Protein AF-A0A0S8IWR6-F1 (afdb_monomer_lite)

Foldseek 3Di:
DDALDDDPQDWADKDWDQQPLQQKIKIKTAGHHDPPQPFWPFIWIWIANDPSHPIDTQDGDGRDAAPVRHTFGPWRDKDWDNVAADNNRFKTKIWIDGPNDIGIDIDGGDDPPDDD

Structure (mmCIF, N/CA/C/O backbone):
data_AF-A0A0S8IWR6-F1
#
_entry.id   AF-A0A0S8IWR6-F1
#
loop_
_atom_site.group_PDB
_atom_site.id
_atom_site.type_symbol
_atom_site.label_atom_id
_atom_site.label_alt_id
_atom_site.label_comp_id
_atom_site.label_asym_id
_atom_site.label_entity_id
_atom_site.label_seq_id
_atom_site.pdbx_PDB_ins_code
_atom_site.Cartn_x
_atom_site.Cartn_y
_atom_site.Cartn_z
_atom_site.occupancy
_atom_site.B_iso_or_equiv
_atom_site.auth_seq_id
_atom_site.auth_comp_id
_atom_site.auth_asym_id
_atom_site.auth_atom_id
_atom_site.pdbx_PDB_model_num
ATOM 1 N N . ARG A 1 1 ? -10.571 23.774 -2.239 1.00 80.38 1 ARG A N 1
ATOM 2 C CA . ARG A 1 1 ? -10.622 22.401 -1.669 1.00 80.38 1 ARG A CA 1
ATOM 3 C C . ARG A 1 1 ? -9.189 21.996 -1.336 1.00 80.38 1 ARG A C 1
ATOM 5 O O . ARG A 1 1 ? -8.329 22.316 -2.144 1.00 80.38 1 ARG A O 1
ATOM 12 N N . LYS A 1 2 ? -8.924 21.394 -0.169 1.00 90.00 2 LYS A N 1
ATOM 13 C CA . LYS A 1 2 ? -7.588 20.885 0.199 1.00 90.00 2 LYS A CA 1
ATOM 14 C C . LYS A 1 2 ? -7.502 19.386 -0.125 1.00 90.00 2 LYS A C 1
ATOM 16 O O . LYS A 1 2 ? -8.539 18.724 -0.022 1.00 90.00 2 LYS A O 1
ATOM 21 N N . PRO A 1 3 ? -6.339 18.864 -0.542 1.00 92.12 3 PRO A N 1
ATOM 22 C CA . PRO A 1 3 ? -6.157 17.425 -0.694 1.00 92.12 3 PRO A CA 1
ATOM 23 C C . PRO A 1 3 ? -6.271 16.730 0.671 1.00 92.12 3 PRO A C 1
ATOM 25 O O . PRO A 1 3 ? -5.956 17.312 1.706 1.00 92.12 3 PRO A O 1
ATOM 28 N N . VAL A 1 4 ? -6.747 15.485 0.667 1.00 95.19 4 VAL A N 1
ATOM 29 C CA . VAL A 1 4 ? -6.838 14.633 1.871 1.00 95.19 4 VAL A CA 1
ATOM 30 C C . VAL A 1 4 ? -5.640 13.690 2.011 1.00 95.19 4 VAL A C 1
ATOM 32 O O . VAL A 1 4 ? -5.530 12.969 2.995 1.00 95.19 4 VAL A O 1
ATOM 35 N N . PHE A 1 5 ? -4.761 13.666 1.010 1.00 95.38 5 PHE A N 1
ATOM 36 C CA . PHE A 1 5 ? -3.556 12.851 0.956 1.00 95.38 5 PHE A CA 1
ATOM 37 C C . PHE A 1 5 ? -2.486 13.598 0.159 1.00 95.38 5 PHE A C 1
ATOM 39 O O . PHE A 1 5 ? -2.776 14.137 -0.912 1.00 95.38 5 PHE A O 1
ATOM 46 N N . GLU A 1 6 ? -1.263 13.608 0.676 1.00 93.50 6 GLU A N 1
ATOM 47 C CA . GLU A 1 6 ? -0.088 14.201 0.044 1.00 93.50 6 GLU A CA 1
ATOM 48 C C . GLU A 1 6 ? 1.105 13.251 0.236 1.00 93.50 6 GLU A C 1
ATOM 50 O O . GLU A 1 6 ? 1.299 12.712 1.324 1.00 93.50 6 GLU A O 1
ATOM 55 N N . ASP A 1 7 ? 1.907 13.054 -0.813 1.00 91.88 7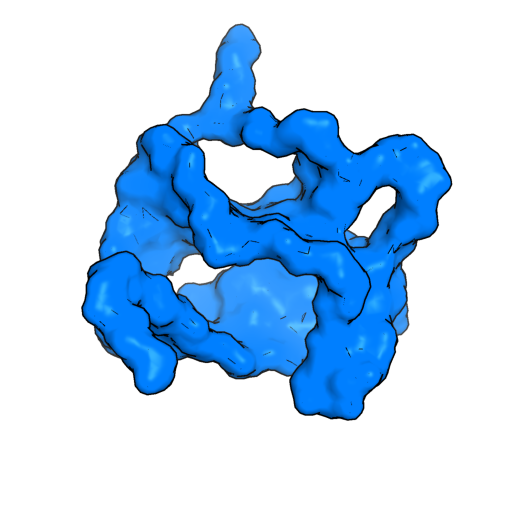 ASP A N 1
ATOM 56 C CA . ASP A 1 7 ? 3.206 12.370 -0.747 1.00 91.88 7 ASP A CA 1
ATOM 57 C C . ASP A 1 7 ? 4.270 13.298 -1.365 1.00 91.88 7 ASP A C 1
ATOM 59 O O . ASP A 1 7 ? 4.137 13.656 -2.542 1.00 91.88 7 ASP A O 1
ATOM 63 N N . PRO A 1 8 ? 5.329 13.683 -0.623 1.00 89.00 8 PRO A N 1
ATOM 64 C CA . PRO A 1 8 ? 6.412 14.523 -1.135 1.00 89.00 8 PRO A CA 1
ATOM 65 C C . PRO A 1 8 ? 7.124 13.979 -2.381 1.00 89.00 8 PRO A C 1
ATOM 67 O O . PRO A 1 8 ? 7.680 14.759 -3.153 1.00 89.00 8 PRO A O 1
ATOM 70 N N . ASN A 1 9 ? 7.120 12.660 -2.606 1.00 87.62 9 ASN A N 1
ATOM 71 C CA . ASN A 1 9 ? 7.724 12.060 -3.802 1.00 87.62 9 ASN A CA 1
ATOM 72 C C . ASN A 1 9 ? 6.762 11.979 -4.995 1.00 87.62 9 ASN A C 1
ATOM 74 O O . ASN A 1 9 ? 7.137 11.431 -6.035 1.00 87.62 9 ASN A O 1
ATOM 78 N N . GLY A 1 10 ? 5.562 12.549 -4.855 1.00 84.94 10 GLY A N 1
ATOM 79 C CA . GLY A 1 10 ? 4.546 12.643 -5.892 1.00 84.94 10 GLY A CA 1
ATOM 80 C C . GLY A 1 10 ? 3.772 11.335 -6.061 1.00 84.94 10 GLY A C 1
ATOM 81 O O . GLY A 1 10 ? 4.315 10.387 -6.638 1.00 84.94 10 GLY A O 1
ATOM 82 N N . PRO A 1 11 ? 2.498 11.267 -5.628 1.00 88.94 11 PRO A N 1
ATOM 83 C CA . PRO A 1 11 ? 1.684 10.098 -5.908 1.00 88.94 11 PRO A CA 1
ATOM 84 C C . PRO A 1 11 ? 1.353 10.023 -7.398 1.00 88.94 11 PRO A C 1
ATOM 86 O O . PRO A 1 11 ? 1.202 11.041 -8.078 1.00 88.94 11 PRO A O 1
ATOM 89 N N . ARG A 1 12 ? 1.214 8.799 -7.906 1.00 88.50 12 ARG A N 1
ATOM 90 C CA . ARG A 1 12 ? 0.712 8.536 -9.264 1.00 88.50 12 ARG A CA 1
ATOM 91 C C . ARG A 1 12 ? -0.693 7.954 -9.176 1.00 88.50 12 ARG A C 1
ATOM 93 O O . ARG A 1 12 ? -1.516 8.455 -8.417 1.00 88.50 12 ARG A O 1
ATOM 100 N N . THR A 1 13 ? -0.980 6.899 -9.931 1.00 90.94 13 THR A N 1
ATOM 101 C CA . THR A 1 13 ? -2.244 6.172 -9.831 1.00 90.94 13 THR A CA 1
ATOM 102 C C . THR A 1 13 ? -2.461 5.735 -8.388 1.00 90.94 13 THR A C 1
ATOM 104 O O . THR A 1 13 ? -1.658 4.985 -7.831 1.00 90.94 13 THR A O 1
ATOM 107 N N . VAL A 1 14 ? -3.532 6.235 -7.780 1.00 93.56 14 VAL A N 1
ATOM 108 C CA . VAL A 1 14 ? -3.939 5.884 -6.421 1.00 93.56 14 VAL A CA 1
ATOM 109 C C . VAL A 1 14 ? -5.063 4.858 -6.463 1.00 93.56 14 VAL A C 1
ATOM 111 O O . VAL A 1 14 ? -5.956 4.934 -7.304 1.00 93.56 14 VAL A O 1
ATOM 114 N N . SER A 1 15 ? -5.046 3.924 -5.523 1.00 96.44 15 SER A N 1
ATOM 115 C CA . SER A 1 15 ? -6.186 3.065 -5.214 1.00 96.44 15 SER A CA 1
ATOM 116 C C . SER A 1 15 ? -6.425 3.091 -3.713 1.00 96.44 15 SER A C 1
ATOM 118 O O . SER A 1 15 ? -5.471 3.086 -2.942 1.00 96.44 15 SER A O 1
ATOM 120 N N . CYS A 1 16 ? -7.689 3.110 -3.294 1.00 97.19 16 CYS A N 1
ATOM 121 C CA . CYS A 1 16 ? -8.076 3.051 -1.889 1.00 97.19 16 CYS A CA 1
ATOM 122 C C . CYS A 1 16 ? -9.055 1.894 -1.677 1.00 97.19 16 CYS A C 1
ATOM 124 O O . CYS A 1 16 ? -10.015 1.730 -2.429 1.00 97.19 16 CYS A O 1
ATOM 126 N N . T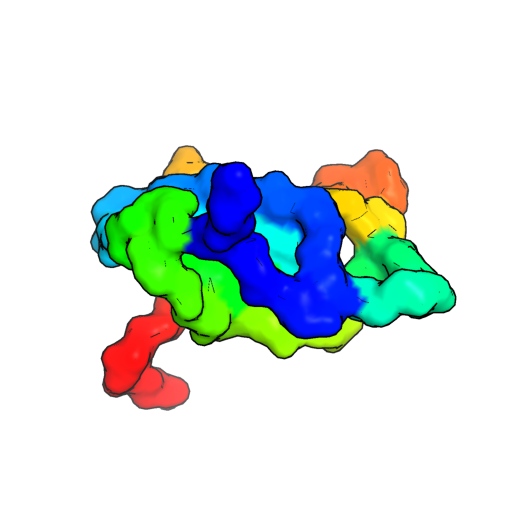HR A 1 17 ? -8.804 1.062 -0.672 1.00 98.06 17 THR A N 1
ATOM 127 C CA . THR A 1 17 ? -9.593 -0.138 -0.383 1.00 98.06 17 THR A CA 1
ATOM 128 C C . THR A 1 17 ? -9.818 -0.254 1.116 1.00 98.06 17 THR A C 1
ATOM 130 O O . THR A 1 17 ? -8.871 -0.158 1.891 1.00 98.06 17 THR A O 1
ATOM 133 N N . TYR A 1 18 ? -11.055 -0.500 1.543 1.00 98.38 18 TYR A N 1
ATOM 134 C CA . TYR A 1 18 ? -11.345 -0.763 2.951 1.00 98.38 18 TYR A CA 1
ATOM 135 C C . TYR A 1 18 ? -11.035 -2.219 3.319 1.00 98.38 18 TYR A C 1
ATOM 137 O O . TYR A 1 18 ? -11.504 -3.152 2.665 1.00 98.38 18 TYR A O 1
ATOM 145 N N . ASN A 1 19 ? -10.264 -2.414 4.385 1.00 98.38 19 ASN A N 1
ATOM 146 C CA . ASN A 1 19 ? -10.002 -3.709 4.997 1.00 98.38 19 ASN A CA 1
ATOM 147 C C . ASN A 1 19 ? -10.870 -3.858 6.253 1.00 98.38 19 ASN A C 1
ATOM 149 O O . ASN A 1 19 ? -10.571 -3.271 7.292 1.00 98.38 19 ASN A O 1
ATOM 153 N N . GLY A 1 20 ? -11.936 -4.658 6.158 1.00 97.75 20 GLY A N 1
ATOM 154 C CA . GLY A 1 20 ? -12.898 -4.842 7.250 1.00 97.75 20 GLY A CA 1
ATOM 155 C C . GLY A 1 20 ? -12.351 -5.588 8.469 1.00 97.75 20 GLY A C 1
ATOM 156 O O . GLY A 1 20 ? -12.794 -5.319 9.583 1.00 97.75 20 GLY A O 1
ATOM 157 N N . GLY A 1 21 ? -11.362 -6.470 8.287 1.00 97.38 21 GLY A N 1
ATOM 158 C CA . GLY A 1 21 ? -10.752 -7.208 9.397 1.00 97.38 21 GLY A CA 1
ATOM 159 C C . GLY A 1 21 ? -9.866 -6.322 10.275 1.00 97.38 21 GLY A C 1
ATOM 160 O O . GLY A 1 21 ? -9.910 -6.416 11.499 1.00 97.38 21 GLY A O 1
ATOM 161 N N . LEU A 1 22 ? -9.128 -5.393 9.657 1.00 97.62 22 LEU A N 1
ATOM 162 C CA . LEU A 1 22 ? -8.311 -4.405 10.374 1.00 97.62 22 LEU A CA 1
ATOM 163 C C . LEU A 1 22 ? -9.063 -3.110 10.700 1.00 97.62 22 LEU A C 1
ATOM 165 O O . LEU A 1 22 ? -8.594 -2.328 11.522 1.00 97.62 22 LEU A O 1
ATOM 169 N N . LYS A 1 23 ? -10.214 -2.878 10.060 1.00 97.81 23 LYS A N 1
ATOM 170 C CA . LYS A 1 23 ? -10.976 -1.621 10.098 1.00 97.81 23 LYS A CA 1
ATOM 171 C C . LYS A 1 23 ? -10.131 -0.417 9.676 1.00 97.81 23 LYS A C 1
ATOM 173 O O . LYS A 1 23 ? -10.121 0.617 10.340 1.00 97.81 23 LYS A O 1
ATOM 178 N N . ARG A 1 24 ? -9.396 -0.567 8.573 1.00 98.25 24 ARG A N 1
ATOM 179 C CA . ARG A 1 24 ? -8.524 0.478 8.017 1.00 98.25 24 ARG A CA 1
ATOM 180 C C . ARG A 1 24 ? -8.791 0.665 6.533 1.00 98.25 24 ARG A C 1
ATOM 182 O O . ARG A 1 24 ? -9.028 -0.305 5.814 1.00 98.25 24 ARG A O 1
ATOM 189 N N . TYR A 1 25 ? -8.703 1.903 6.072 1.00 98.44 25 TYR A N 1
ATOM 190 C CA . TYR A 1 25 ? -8.570 2.223 4.656 1.00 98.44 25 TYR A CA 1
ATOM 191 C C . TYR A 1 25 ? -7.117 2.040 4.259 1.00 98.44 25 TYR A C 1
ATOM 193 O O . TYR A 1 25 ? -6.237 2.527 4.956 1.00 98.44 25 TYR A O 1
ATOM 201 N N . LEU A 1 26 ? -6.873 1.333 3.164 1.00 98.44 26 LEU A N 1
ATOM 202 C CA . LEU A 1 26 ? -5.551 1.074 2.616 1.00 98.44 26 LEU A CA 1
ATOM 203 C C . LEU A 1 26 ? -5.417 1.832 1.302 1.00 98.44 26 LEU A C 1
ATOM 205 O O . LEU A 1 26 ? -6.169 1.558 0.366 1.00 98.44 26 LEU A O 1
ATOM 209 N N . LEU A 1 27 ? -4.465 2.758 1.232 1.00 98.00 27 LEU A N 1
ATOM 210 C CA . LEU A 1 27 ? -4.145 3.508 0.025 1.00 98.00 27 LEU A CA 1
ATOM 211 C C . LEU A 1 27 ? -2.847 2.980 -0.573 1.00 98.00 27 LEU A C 1
ATOM 213 O O . LEU A 1 27 ? -1.832 2.873 0.110 1.00 98.00 27 LEU A O 1
ATOM 217 N N . THR A 1 28 ? -2.874 2.665 -1.859 1.00 97.06 28 THR A N 1
ATOM 218 C CA . THR A 1 28 ? -1.705 2.253 -2.631 1.00 97.06 28 THR A CA 1
ATOM 219 C C . THR A 1 28 ? -1.431 3.267 -3.722 1.00 97.06 28 THR A C 1
ATOM 221 O O . THR A 1 28 ? -2.347 3.761 -4.380 1.00 97.06 28 THR A O 1
ATOM 224 N N . THR A 1 29 ? -0.160 3.581 -3.931 1.00 94.50 29 THR A N 1
ATOM 225 C CA . THR A 1 29 ? 0.273 4.431 -5.036 1.00 94.50 29 THR A CA 1
ATOM 226 C C . THR A 1 29 ? 1.673 4.047 -5.477 1.00 94.50 29 THR A C 1
ATOM 228 O O . THR A 1 29 ? 2.413 3.379 -4.749 1.00 94.50 29 THR A O 1
ATOM 231 N N . GLN A 1 30 ? 2.035 4.464 -6.683 1.00 91.75 30 GLN A N 1
ATOM 232 C CA . GLN A 1 30 ? 3.439 4.490 -7.052 1.00 91.75 30 GLN A CA 1
ATOM 233 C C . GLN A 1 30 ? 4.079 5.775 -6.550 1.00 91.75 30 GLN A C 1
ATOM 235 O O . GLN A 1 30 ? 3.439 6.826 -6.538 1.00 91.75 30 GLN A O 1
ATOM 240 N N . HIS A 1 31 ? 5.365 5.693 -6.238 1.00 89.19 31 HIS A N 1
ATOM 241 C CA . HIS A 1 31 ? 6.177 6.852 -5.890 1.00 89.19 31 HIS A CA 1
ATOM 242 C C . HIS A 1 31 ? 7.415 6.952 -6.776 1.00 89.19 31 HIS A C 1
ATOM 244 O O . HIS A 1 31 ? 7.828 5.998 -7.445 1.00 89.19 31 HIS A O 1
ATOM 250 N N . GLY A 1 32 ? 8.008 8.138 -6.797 1.00 79.25 32 GLY A N 1
ATOM 251 C CA . GLY A 1 32 ? 9.242 8.406 -7.517 1.00 79.25 32 GLY A CA 1
ATOM 252 C C . GLY A 1 32 ? 9.168 9.730 -8.253 1.00 79.25 32 GLY A C 1
ATOM 253 O O . GLY A 1 32 ? 8.173 10.037 -8.916 1.00 79.25 32 GLY A O 1
ATOM 254 N N . LYS A 1 33 ? 10.267 10.486 -8.159 1.00 67.06 33 LYS A N 1
ATOM 255 C CA . LYS A 1 33 ? 10.383 11.828 -8.727 1.00 67.06 33 LYS A CA 1
ATOM 256 C C . LYS A 1 33 ? 9.956 11.857 -10.194 1.00 67.06 33 LYS A C 1
ATOM 258 O O . LYS A 1 33 ? 10.229 10.938 -10.972 1.00 67.06 33 LYS A O 1
ATOM 263 N N . VAL A 1 34 ? 9.331 12.964 -10.581 1.00 58.09 34 VAL A N 1
ATOM 264 C CA . VAL A 1 34 ? 9.089 13.303 -11.986 1.00 58.09 34 VAL A CA 1
ATOM 265 C C . VAL A 1 34 ? 10.416 13.194 -12.754 1.00 58.09 34 VAL A C 1
ATOM 267 O O . VAL A 1 34 ? 11.429 13.728 -12.311 1.00 58.09 34 VAL A O 1
ATOM 270 N N . GLY A 1 35 ? 10.430 12.450 -13.863 1.00 53.75 35 GLY A N 1
ATOM 271 C CA . GLY A 1 35 ? 11.632 12.205 -14.675 1.00 53.75 35 GLY A CA 1
ATOM 272 C C . GLY A 1 35 ? 12.406 10.916 -14.358 1.00 53.75 35 GLY A C 1
ATOM 273 O O . GLY A 1 35 ? 13.231 10.500 -15.167 1.00 53.75 35 GLY A O 1
ATOM 274 N N . VAL A 1 36 ? 12.124 10.229 -13.245 1.00 63.12 36 VAL A N 1
ATOM 275 C CA . VAL A 1 36 ? 12.596 8.847 -13.026 1.00 63.12 36 VAL A CA 1
ATOM 276 C C . VAL A 1 36 ? 11.723 7.902 -13.849 1.00 63.12 36 VAL A C 1
ATOM 278 O O . VAL A 1 36 ? 10.510 8.113 -13.906 1.00 63.12 36 VAL A O 1
ATOM 281 N N . ARG A 1 37 ? 12.326 6.878 -14.481 1.00 62.41 37 ARG A N 1
ATOM 282 C CA . ARG A 1 37 ? 11.608 5.886 -15.303 1.00 62.41 37 ARG A CA 1
ATOM 283 C C . ARG A 1 37 ? 10.371 5.374 -14.544 1.00 62.41 37 ARG A C 1
ATOM 285 O O . ARG A 1 37 ? 10.540 4.671 -13.546 1.00 62.41 37 ARG A O 1
ATOM 292 N N . PRO A 1 38 ? 9.152 5.743 -14.975 1.00 61.59 38 PRO A N 1
ATOM 293 C CA . PRO A 1 38 ? 7.936 5.255 -14.350 1.00 61.59 38 PRO A CA 1
ATOM 294 C C . PRO A 1 38 ? 7.781 3.758 -14.622 1.00 61.59 38 PRO A C 1
ATOM 296 O O . PRO A 1 38 ? 8.375 3.207 -15.549 1.00 61.59 38 PRO A O 1
ATOM 299 N N . GLY A 1 39 ? 6.979 3.097 -13.794 1.00 64.81 39 GLY A N 1
ATOM 300 C CA . GLY A 1 39 ? 6.685 1.680 -13.960 1.00 64.81 3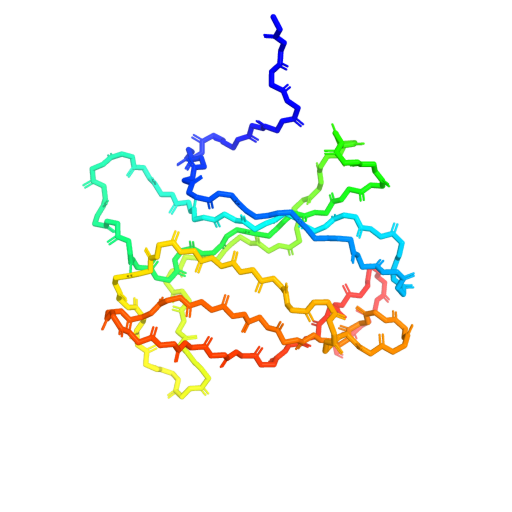9 GLY A CA 1
ATOM 301 C C . GLY A 1 39 ? 7.750 0.723 -13.451 1.00 64.81 39 GLY A C 1
ATOM 302 O O . GLY A 1 39 ? 7.654 -0.461 -13.736 1.00 64.81 39 GLY A O 1
ATOM 303 N N . THR A 1 40 ? 8.719 1.185 -12.670 1.00 75.44 40 THR A N 1
ATOM 304 C CA . THR A 1 40 ? 9.492 0.301 -11.791 1.00 75.44 40 THR A CA 1
ATOM 305 C C . THR A 1 40 ? 8.651 -0.042 -10.555 1.00 75.44 40 THR A C 1
ATOM 307 O O . THR A 1 40 ? 7.687 0.666 -10.253 1.00 75.44 40 THR A O 1
ATOM 310 N N . GLY A 1 41 ? 8.962 -1.134 -9.848 1.00 83.56 41 GLY A N 1
ATOM 311 C CA . GLY A 1 41 ? 8.239 -1.615 -8.656 1.00 83.56 41 GLY A CA 1
ATOM 312 C C . GLY A 1 41 ? 8.268 -0.682 -7.431 1.00 83.56 41 GLY A C 1
ATOM 313 O O . GLY A 1 41 ? 8.459 -1.128 -6.306 1.00 83.56 41 GLY A O 1
ATOM 314 N N . ASN A 1 42 ? 8.125 0.624 -7.610 1.00 91.38 42 ASN A N 1
ATOM 315 C CA . ASN A 1 42 ? 8.078 1.607 -6.544 1.00 91.38 42 ASN A CA 1
ATOM 316 C C . ASN A 1 42 ? 6.675 1.629 -5.943 1.00 91.38 42 ASN A C 1
ATOM 318 O O . ASN A 1 42 ? 5.777 2.282 -6.471 1.00 91.38 42 ASN A O 1
ATOM 322 N N . LEU A 1 43 ? 6.492 0.898 -4.852 1.00 93.12 43 LEU A N 1
ATOM 323 C CA . LEU A 1 43 ? 5.224 0.736 -4.156 1.00 93.12 43 LEU A CA 1
ATOM 324 C C . LEU A 1 43 ? 5.218 1.566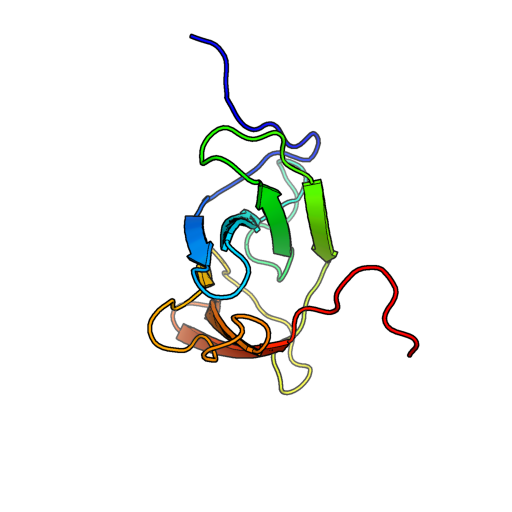 -2.873 1.00 93.12 43 LEU A C 1
ATOM 326 O O . LEU A 1 43 ? 6.092 1.400 -2.023 1.00 93.12 43 LEU A O 1
ATOM 330 N N . ALA A 1 44 ? 4.191 2.388 -2.701 1.00 95.25 44 ALA A N 1
ATOM 331 C CA . ALA A 1 44 ? 3.857 3.003 -1.428 1.00 95.25 44 ALA A CA 1
ATOM 332 C C . ALA A 1 44 ? 2.481 2.512 -0.959 1.00 95.25 44 ALA A C 1
ATOM 334 O O . ALA A 1 44 ? 1.530 2.445 -1.742 1.00 95.25 44 ALA A O 1
ATOM 335 N N . VAL A 1 45 ? 2.395 2.148 0.319 1.00 97.25 45 VAL A N 1
ATOM 336 C CA . VAL A 1 45 ? 1.179 1.697 0.996 1.00 97.25 45 VAL A CA 1
ATOM 337 C C . VAL A 1 45 ? 0.989 2.539 2.245 1.00 97.25 45 VAL A C 1
ATOM 339 O O . VAL A 1 45 ? 1.896 2.648 3.073 1.00 97.25 45 VAL A O 1
ATOM 342 N N . PHE A 1 46 ? -0.211 3.074 2.399 1.00 97.81 46 PHE A N 1
ATOM 343 C CA . PHE A 1 46 ? -0.630 3.866 3.542 1.00 97.81 46 PHE A CA 1
ATOM 344 C C . PHE A 1 46 ? -1.905 3.287 4.132 1.00 97.81 46 PHE A C 1
ATOM 346 O O . PHE A 1 46 ? -2.675 2.627 3.431 1.00 97.81 46 PHE A O 1
ATOM 353 N N . ASP A 1 47 ? -2.144 3.560 5.406 1.00 98.12 47 ASP A N 1
ATOM 354 C CA . ASP A 1 47 ? -3.388 3.221 6.072 1.00 98.12 47 ASP A CA 1
ATOM 355 C C . ASP A 1 47 ? -3.995 4.408 6.823 1.00 98.12 47 ASP A C 1
ATOM 357 O O . ASP A 1 47 ? -3.296 5.342 7.205 1.00 98.12 47 ASP A O 1
ATOM 361 N N . ALA A 1 48 ? -5.310 4.382 7.019 1.00 98.38 48 ALA A N 1
ATOM 362 C CA . ALA A 1 48 ? -6.038 5.405 7.761 1.00 98.38 48 ALA A CA 1
ATOM 363 C C . ALA A 1 48 ? -7.285 4.827 8.450 1.00 98.38 48 ALA A C 1
ATOM 365 O O . ALA A 1 48 ? -7.835 3.821 7.987 1.00 98.38 48 ALA A O 1
ATOM 366 N N . PRO A 1 49 ? -7.760 5.451 9.546 1.00 98.12 49 PRO A N 1
ATOM 367 C CA . PRO A 1 49 ? -9.038 5.085 10.157 1.00 98.12 49 PRO A CA 1
ATOM 368 C C . PRO A 1 49 ? -10.233 5.527 9.300 1.00 98.12 49 PRO A C 1
ATOM 370 O O . PRO A 1 49 ? -11.236 4.825 9.260 1.00 98.12 49 PRO A O 1
ATOM 373 N N . GLU A 1 50 ? -10.097 6.643 8.581 1.00 98.19 50 GLU A N 1
ATOM 374 C CA . GLU A 1 50 ? -11.133 7.247 7.736 1.00 98.19 50 GLU A CA 1
ATOM 375 C C . GLU A 1 50 ? -10.627 7.412 6.293 1.00 98.19 50 GLU A C 1
ATOM 377 O 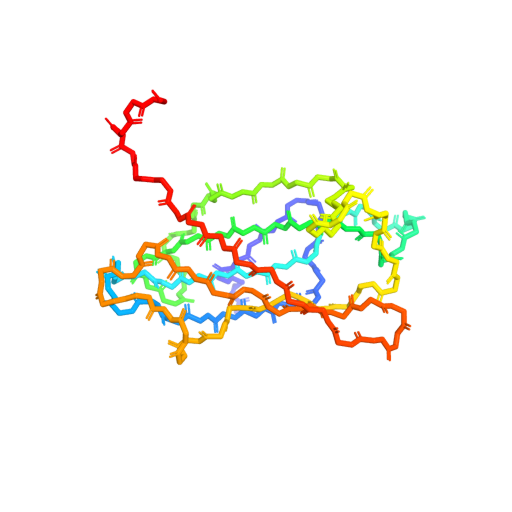O . GLU A 1 50 ? -9.415 7.516 6.079 1.00 98.19 50 GLU A O 1
ATOM 382 N N . PRO A 1 51 ? -11.513 7.498 5.281 1.00 96.31 51 PRO A N 1
ATOM 383 C CA . PRO A 1 51 ? -11.094 7.572 3.879 1.00 96.31 51 PRO A CA 1
ATOM 384 C C . PRO A 1 51 ? -10.406 8.898 3.507 1.00 96.31 51 PRO A C 1
ATOM 386 O O . PRO A 1 51 ? -9.908 9.040 2.393 1.00 96.31 51 PRO A O 1
ATOM 389 N N . TRP A 1 52 ? -10.371 9.869 4.424 1.00 96.38 52 TRP A N 1
ATOM 390 C CA . TRP A 1 52 ? -9.655 11.145 4.306 1.00 96.38 52 TRP A CA 1
ATOM 391 C C . TRP A 1 52 ? -8.473 11.273 5.284 1.00 96.38 52 TRP A C 1
ATOM 393 O O . TRP A 1 52 ? -7.923 12.364 5.426 1.00 96.38 52 TRP A O 1
ATOM 403 N N . GLY A 1 53 ? -8.071 10.191 5.958 1.00 96.62 53 GLY A N 1
ATOM 404 C CA . GLY A 1 53 ? -6.935 10.185 6.882 1.00 96.62 53 GLY A CA 1
ATOM 405 C C . GLY A 1 53 ? -7.316 10.261 8.373 1.00 96.62 53 GLY A C 1
ATOM 406 O O . GLY A 1 53 ? -8.467 10.034 8.732 1.00 96.62 53 GLY A O 1
ATOM 407 N N . PRO A 1 54 ? -6.363 10.564 9.273 1.00 97.06 54 PRO A N 1
ATOM 408 C CA . PRO A 1 54 ? -4.951 10.812 8.987 1.00 97.06 54 PRO A CA 1
ATOM 409 C C . PRO A 1 54 ? -4.269 9.559 8.430 1.00 97.06 54 PRO A C 1
ATOM 411 O O . PRO A 1 54 ? -4.488 8.454 8.927 1.00 97.06 54 PRO A O 1
ATOM 414 N N . TRP A 1 55 ? -3.468 9.744 7.382 1.00 97.75 55 TRP A N 1
ATOM 415 C CA . TRP A 1 55 ? -2.741 8.659 6.728 1.00 97.75 55 TRP A CA 1
ATOM 416 C C . TRP A 1 55 ? -1.424 8.367 7.446 1.00 97.75 55 TRP A C 1
ATOM 418 O O . TRP A 1 55 ? -0.672 9.285 7.775 1.00 97.75 55 TRP A O 1
ATOM 428 N N . THR A 1 56 ? -1.129 7.087 7.645 1.00 97.12 56 THR A N 1
ATOM 429 C CA . THR A 1 56 ? 0.141 6.574 8.165 1.00 97.12 56 THR A CA 1
ATOM 430 C C . THR A 1 56 ? 0.804 5.655 7.147 1.00 97.12 56 THR A C 1
ATOM 432 O O . THR A 1 56 ? 0.133 4.979 6.372 1.00 97.12 56 THR A O 1
ATOM 435 N N . THR A 1 57 ? 2.136 5.639 7.108 1.00 97.00 57 THR A N 1
ATOM 436 C CA . THR A 1 57 ? 2.889 4.801 6.165 1.00 97.00 57 THR A CA 1
ATOM 437 C C . THR A 1 57 ? 2.948 3.357 6.657 1.00 97.00 57 THR A C 1
ATOM 439 O O . THR A 1 57 ? 3.479 3.091 7.732 1.00 97.00 57 THR A O 1
ATOM 442 N N . VAL A 1 58 ? 2.475 2.418 5.834 1.00 96.81 58 VAL A N 1
ATOM 443 C CA . VAL A 1 58 ? 2.599 0.969 6.068 1.00 96.81 58 VAL A CA 1
ATOM 444 C C . VAL A 1 58 ? 3.860 0.423 5.406 1.00 96.81 58 VAL A C 1
ATOM 446 O O . VAL A 1 58 ? 4.610 -0.340 6.011 1.00 96.81 58 VAL A O 1
ATOM 449 N N . ALA A 1 59 ? 4.096 0.799 4.150 1.00 95.38 59 ALA A N 1
ATOM 450 C CA . ALA A 1 59 ? 5.262 0.373 3.389 1.00 95.38 59 ALA A CA 1
ATOM 451 C C . ALA A 1 59 ? 5.656 1.443 2.371 1.00 95.38 59 ALA A C 1
ATOM 453 O O . ALA A 1 59 ? 4.800 2.061 1.746 1.00 95.38 59 ALA A O 1
ATOM 454 N N . TYR A 1 60 ? 6.959 1.628 2.181 1.00 94.75 60 TYR A N 1
ATOM 455 C CA . TYR A 1 60 ? 7.507 2.551 1.193 1.00 94.75 60 TYR A CA 1
ATOM 456 C C . TYR A 1 60 ? 8.723 1.898 0.537 1.00 94.75 60 TYR A C 1
ATOM 458 O O . TYR A 1 60 ? 9.822 1.902 1.087 1.00 94.75 60 TYR A O 1
ATOM 466 N N . ILE A 1 61 ? 8.495 1.215 -0.583 1.00 92.38 61 ILE A N 1
ATOM 467 C CA . ILE A 1 61 ? 9.438 0.267 -1.181 1.00 92.38 61 ILE A CA 1
ATOM 468 C C . ILE A 1 61 ? 9.857 0.773 -2.555 1.00 92.38 61 ILE A C 1
ATOM 470 O O . ILE A 1 61 ? 9.012 1.020 -3.412 1.00 92.38 61 ILE A O 1
ATOM 474 N N . THR A 1 62 ? 11.162 0.878 -2.780 1.00 90.00 62 THR A N 1
ATOM 475 C CA . THR A 1 62 ? 11.750 1.194 -4.087 1.00 90.00 62 THR A CA 1
ATOM 476 C C . THR A 1 62 ? 12.251 -0.088 -4.737 1.00 90.00 62 THR A C 1
ATOM 478 O O . THR A 1 62 ? 12.943 -0.870 -4.087 1.00 90.00 62 THR A O 1
ATOM 481 N N . GLY A 1 63 ? 11.925 -0.301 -6.014 1.00 87.44 63 GLY A N 1
ATOM 482 C CA . GLY A 1 63 ? 12.399 -1.473 -6.757 1.00 87.44 63 GLY A CA 1
ATOM 483 C C . GLY A 1 63 ? 11.870 -2.809 -6.223 1.00 87.44 63 GLY A C 1
ATOM 484 O O . GLY A 1 63 ? 12.609 -3.793 -6.189 1.00 87.44 63 GLY A O 1
ATOM 485 N N . TRP A 1 64 ? 10.605 -2.852 -5.789 1.00 89.38 64 TRP A N 1
ATOM 486 C CA . TRP A 1 64 ? 9.939 -4.100 -5.428 1.00 89.38 64 TRP A CA 1
ATOM 487 C C . TRP A 1 64 ? 9.978 -5.087 -6.604 1.00 89.38 64 TRP A C 1
ATOM 489 O O . TRP A 1 64 ? 9.744 -4.728 -7.761 1.00 89.38 64 TRP A O 1
ATOM 499 N N . LYS A 1 65 ? 10.299 -6.338 -6.283 1.00 87.62 65 LYS A N 1
ATOM 500 C CA . LYS A 1 65 ? 10.381 -7.459 -7.220 1.00 87.62 65 LYS A CA 1
ATOM 501 C C . LYS A 1 65 ? 9.156 -8.345 -7.040 1.00 87.62 65 LYS A C 1
ATOM 503 O O . LYS A 1 65 ? 8.577 -8.376 -5.955 1.00 87.62 65 LYS A O 1
ATOM 508 N N . ASN A 1 66 ? 8.768 -9.077 -8.079 1.00 80.88 66 ASN A N 1
ATOM 509 C CA . ASN A 1 66 ? 7.647 -10.008 -7.973 1.00 80.88 66 ASN A CA 1
ATOM 510 C C . ASN A 1 66 ? 7.986 -11.181 -7.026 1.00 80.88 66 ASN A C 1
ATOM 512 O O . ASN A 1 66 ? 9.107 -11.298 -6.525 1.00 80.88 66 ASN A O 1
ATOM 516 N N . GLY A 1 67 ? 7.022 -12.078 -6.795 1.00 73.06 67 GLY A N 1
ATOM 517 C CA . GLY A 1 67 ? 7.207 -13.244 -5.919 1.00 73.06 67 GLY A CA 1
ATOM 518 C C . GLY A 1 67 ? 8.334 -14.205 -6.334 1.00 73.06 67 GLY A C 1
ATOM 519 O O . GLY A 1 67 ? 8.761 -15.012 -5.517 1.00 73.06 67 GLY A O 1
ATOM 520 N N . GLU A 1 68 ? 8.840 -14.095 -7.564 1.00 80.31 68 GLU A N 1
ATOM 521 C CA . GLU A 1 68 ? 9.942 -14.893 -8.119 1.00 80.31 68 GLU A CA 1
ATOM 522 C C . GLU A 1 68 ? 11.290 -14.147 -8.073 1.00 80.31 68 GLU A C 1
ATOM 524 O O . GLU A 1 68 ? 12.303 -14.648 -8.555 1.00 80.31 68 GLU A O 1
ATOM 529 N N . GLY A 1 69 ? 11.330 -12.931 -7.518 1.00 82.44 69 GLY A N 1
ATOM 530 C CA . GLY A 1 69 ? 12.540 -12.108 -7.474 1.00 82.44 69 GLY A CA 1
ATOM 531 C C . GLY A 1 69 ? 12.890 -11.433 -8.805 1.00 82.44 69 GLY A C 1
ATOM 532 O O . GLY A 1 69 ? 14.001 -10.916 -8.954 1.00 82.44 69 GLY A O 1
ATOM 533 N N . LYS A 1 70 ? 11.959 -11.391 -9.761 1.00 83.81 70 LYS A N 1
ATOM 534 C CA . LYS A 1 70 ? 12.114 -10.668 -11.025 1.00 83.81 70 LYS A CA 1
ATOM 535 C C . LYS A 1 70 ? 11.734 -9.199 -10.855 1.00 83.81 70 LYS A C 1
ATOM 537 O O . LYS A 1 70 ? 10.786 -8.863 -10.144 1.00 83.81 70 LYS A O 1
ATOM 542 N N . GLU A 1 71 ? 12.481 -8.323 -11.519 1.00 85.50 71 GLU A N 1
ATOM 543 C CA . GLU A 1 71 ? 12.117 -6.911 -11.616 1.00 85.50 71 GLU A CA 1
ATOM 544 C C . GLU A 1 71 ? 10.762 -6.747 -12.304 1.00 85.50 71 GLU A C 1
ATOM 546 O O . GLU A 1 71 ? 10.470 -7.417 -13.296 1.00 85.50 71 GLU A O 1
ATOM 551 N N . ILE A 1 72 ? 9.949 -5.847 -11.760 1.00 8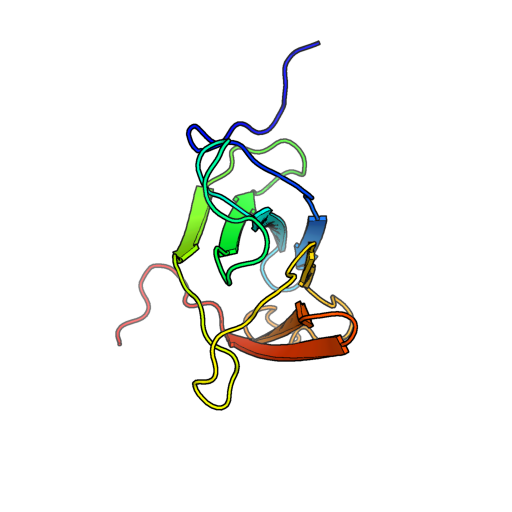5.50 72 ILE A N 1
ATOM 552 C CA . ILE A 1 72 ? 8.639 -5.506 -12.305 1.00 85.50 72 ILE A CA 1
ATOM 553 C C . ILE A 1 72 ? 8.784 -4.207 -13.089 1.00 85.50 72 ILE A C 1
ATOM 555 O O . ILE A 1 72 ? 9.406 -3.249 -12.614 1.00 85.50 72 ILE A O 1
ATOM 559 N N . THR A 1 73 ? 8.213 -4.189 -14.288 1.00 84.00 73 THR A N 1
ATOM 560 C CA . THR A 1 73 ? 8.326 -3.088 -15.250 1.00 84.00 73 THR A CA 1
ATOM 561 C C . THR A 1 73 ? 6.942 -2.662 -15.736 1.00 84.00 73 THR A C 1
ATOM 563 O O . THR A 1 73 ? 5.986 -3.414 -15.619 1.00 84.00 73 THR A O 1
ATOM 566 N N . GLY A 1 74 ? 6.780 -1.449 -16.270 1.00 84.50 74 GLY A N 1
ATOM 567 C CA . GLY A 1 74 ? 5.473 -0.987 -16.764 1.00 84.50 74 GLY A CA 1
ATOM 568 C C . GLY A 1 74 ? 4.352 -1.002 -15.712 1.00 84.50 74 GLY A C 1
ATOM 569 O O . GLY A 1 74 ? 3.180 -1.157 -16.054 1.00 84.50 74 GLY A O 1
ATOM 570 N N . VAL A 1 75 ? 4.688 -0.871 -14.426 1.00 87.88 75 VAL A N 1
ATOM 571 C CA . VAL A 1 75 ? 3.675 -0.752 -13.376 1.00 87.88 75 VAL A CA 1
ATOM 572 C C . VAL A 1 75 ? 2.917 0.567 -13.544 1.00 87.88 75 VAL A C 1
ATOM 574 O O . VAL A 1 75 ? 3.523 1.626 -13.686 1.00 87.88 75 VAL A O 1
ATOM 577 N N . ILE A 1 76 ? 1.592 0.513 -13.490 1.00 87.00 76 ILE A N 1
ATOM 578 C CA . ILE A 1 76 ? 0.704 1.681 -13.523 1.00 87.00 76 ILE A CA 1
ATOM 579 C C . ILE A 1 76 ? -0.103 1.742 -12.233 1.00 87.00 76 ILE A C 1
ATOM 581 O O . ILE A 1 76 ? -0.316 2.824 -11.696 1.00 87.00 76 ILE A O 1
ATOM 585 N N . SER A 1 77 ? -0.537 0.594 -11.713 1.00 90.25 77 SER A N 1
ATOM 586 C CA . SER A 1 77 ? -1.391 0.520 -10.530 1.00 90.25 77 SER A CA 1
ATOM 587 C C . SER A 1 77 ? -0.999 -0.630 -9.616 1.00 90.25 77 SER A C 1
ATOM 589 O O . SER A 1 77 ? -0.659 -1.713 -10.090 1.00 90.25 77 SER A O 1
ATOM 591 N N . PHE A 1 78 ? -1.169 -0.402 -8.318 1.00 94.31 78 PHE A N 1
ATOM 592 C CA . PHE A 1 78 ? -1.233 -1.422 -7.277 1.00 94.31 78 PHE A CA 1
ATOM 593 C C . PHE A 1 78 ? -2.589 -1.306 -6.590 1.00 94.31 78 PHE A C 1
ATOM 595 O O . PHE A 1 78 ? -3.031 -0.185 -6.337 1.00 94.31 78 PHE A O 1
ATOM 602 N N . TYR A 1 79 ? -3.228 -2.418 -6.242 1.00 94.88 79 TYR A N 1
ATOM 603 C CA . TYR A 1 79 ? -4.434 -2.404 -5.416 1.00 94.88 79 TYR A CA 1
ATOM 604 C C . TYR A 1 79 ? -4.600 -3.705 -4.636 1.00 94.88 79 TYR A C 1
ATOM 606 O O . TYR A 1 79 ? -4.130 -4.770 -5.040 1.00 94.88 79 TYR A O 1
ATOM 614 N N . PHE A 1 80 ? -5.278 -3.624 -3.496 1.00 97.50 80 PHE A N 1
ATOM 615 C CA . PHE A 1 80 ? -5.675 -4.809 -2.750 1.00 97.50 80 PHE A CA 1
ATOM 616 C C . PHE A 1 80 ? -6.969 -5.377 -3.326 1.00 97.50 80 PHE A C 1
ATOM 618 O O . PHE A 1 80 ? -7.875 -4.627 -3.677 1.00 97.50 80 PHE A O 1
ATOM 625 N N . ALA A 1 81 ? -7.074 -6.702 -3.394 1.00 96.94 81 ALA A N 1
ATOM 626 C CA . ALA A 1 81 ? -8.311 -7.378 -3.761 1.00 96.94 81 ALA A CA 1
ATOM 627 C C . ALA A 1 81 ? -9.110 -7.713 -2.485 1.00 96.94 81 ALA A C 1
ATOM 629 O O . ALA A 1 81 ? -8.809 -8.725 -1.845 1.00 96.94 81 ALA A O 1
ATOM 630 N N . PRO A 1 82 ? -10.130 -6.920 -2.092 1.00 95.62 82 PRO A N 1
ATOM 631 C CA . PRO A 1 82 ? -10.797 -7.098 -0.800 1.00 95.62 82 PRO A CA 1
ATOM 632 C C . PRO A 1 82 ? -11.504 -8.449 -0.641 1.00 95.62 82 PRO A C 1
ATOM 634 O O . PRO A 1 82 ? -11.610 -8.959 0.470 1.00 95.62 82 PRO A O 1
ATOM 637 N N . LYS A 1 83 ? -11.904 -9.089 -1.751 1.00 96.38 83 LYS A N 1
ATOM 638 C CA . LYS A 1 83 ? -12.432 -10.466 -1.764 1.00 96.38 83 LYS A CA 1
ATOM 639 C C . LYS A 1 83 ? -11.448 -11.500 -1.192 1.00 96.38 83 LYS A C 1
ATOM 641 O O . LYS A 1 83 ? -11.871 -12.565 -0.758 1.00 96.38 83 LYS A O 1
ATOM 646 N N . TRP A 1 84 ? -10.149 -11.212 -1.227 1.00 97.06 84 TRP A N 1
ATOM 647 C CA . TRP A 1 84 ? -9.075 -12.121 -0.825 1.00 97.06 84 TRP A CA 1
ATOM 648 C C . TRP A 1 84 ? -8.325 -11.629 0.417 1.00 97.06 84 TRP A C 1
ATOM 650 O O . TRP A 1 84 ? -7.152 -11.961 0.606 1.00 97.06 84 TRP A O 1
ATOM 660 N N . PHE A 1 85 ? -8.992 -10.838 1.260 1.00 98.12 85 PHE A N 1
ATOM 661 C CA . PHE A 1 85 ? -8.551 -10.633 2.633 1.00 98.12 85 PHE A CA 1
ATOM 662 C C . PHE A 1 85 ? -8.912 -11.845 3.495 1.00 98.12 85 PHE A C 1
ATOM 664 O O . PHE A 1 85 ? -9.965 -12.458 3.317 1.00 98.12 85 PHE A O 1
ATOM 671 N N . SER A 1 86 ? -8.045 -12.190 4.447 1.00 98.25 86 SER A N 1
ATOM 672 C CA . SER A 1 86 ? -8.431 -13.093 5.535 1.00 98.25 86 SER A CA 1
ATOM 673 C C . SER A 1 86 ? -9.487 -12.438 6.429 1.00 98.25 86 SER A C 1
ATOM 675 O O . SER A 1 86 ? -9.632 -11.217 6.442 1.00 98.25 86 SER A O 1
ATOM 677 N N . ALA A 1 87 ? -10.211 -13.243 7.213 1.00 97.62 87 ALA A N 1
ATOM 678 C CA . ALA A 1 87 ? -11.256 -12.741 8.109 1.00 97.62 87 ALA A CA 1
ATOM 679 C C . ALA A 1 87 ? -10.734 -11.709 9.130 1.00 97.62 87 ALA A C 1
ATOM 681 O O . ALA A 1 87 ? -11.416 -10.735 9.433 1.00 97.62 87 ALA A O 1
ATOM 682 N N . ASP A 1 88 ? -9.499 -11.884 9.611 1.00 97.38 88 ASP A N 1
ATOM 683 C CA . ASP A 1 88 ? -8.805 -10.935 10.494 1.00 97.38 88 ASP A CA 1
ATOM 684 C C . ASP A 1 88 ? -8.158 -9.753 9.744 1.00 97.38 88 ASP A C 1
ATOM 686 O O . ASP A 1 88 ? -7.538 -8.884 10.354 1.00 97.38 88 ASP A O 1
ATOM 690 N N . GLY A 1 89 ? -8.259 -9.732 8.413 1.00 97.56 89 GLY A N 1
ATOM 691 C CA . GLY A 1 89 ? -7.715 -8.699 7.541 1.00 97.56 89 GLY A CA 1
ATOM 692 C C . GLY A 1 89 ? -6.193 -8.695 7.404 1.00 97.56 89 GLY A C 1
ATOM 693 O O . GLY A 1 89 ? -5.659 -7.830 6.711 1.00 97.56 89 GLY A O 1
ATOM 694 N N . ARG A 1 90 ? -5.462 -9.617 8.043 1.00 97.00 90 ARG A N 1
ATOM 695 C CA . ARG A 1 90 ? -3.991 -9.571 8.070 1.00 97.00 90 ARG A CA 1
ATOM 696 C C . ARG A 1 90 ? -3.358 -10.129 6.810 1.00 97.00 90 ARG A C 1
ATOM 698 O O . ARG A 1 90 ? -2.309 -9.641 6.415 1.00 97.00 90 ARG A O 1
ATOM 705 N N . THR A 1 91 ? -3.959 -11.131 6.183 1.00 98.12 91 THR A N 1
ATOM 706 C CA . THR A 1 91 ? -3.467 -11.724 4.935 1.00 98.12 91 THR A CA 1
ATOM 707 C C . THR A 1 91 ? -4.210 -11.114 3.761 1.00 98.12 91 THR A C 1
ATOM 709 O O . THR A 1 91 ? -5.418 -10.898 3.830 1.00 98.12 91 THR A O 1
ATOM 712 N N . PHE A 1 92 ? -3.492 -10.840 2.678 1.00 97.50 92 PHE A N 1
ATOM 713 C CA . PHE A 1 92 ? -4.050 -10.199 1.498 1.00 97.50 92 PHE A CA 1
ATOM 714 C C . PHE A 1 92 ? -3.483 -10.779 0.207 1.00 97.50 92 PHE A C 1
ATOM 716 O O . PHE A 1 92 ? -2.414 -11.394 0.183 1.00 97.50 92 PHE A O 1
ATOM 723 N N . THR A 1 93 ? -4.182 -10.495 -0.889 1.00 97.19 93 THR A N 1
ATOM 724 C CA . THR A 1 93 ? -3.622 -10.555 -2.239 1.00 97.19 93 THR A CA 1
ATOM 725 C C . THR A 1 93 ? -3.605 -9.146 -2.822 1.00 97.19 93 THR A C 1
ATOM 727 O O . THR A 1 93 ? -4.633 -8.467 -2.853 1.00 97.19 93 THR A O 1
ATOM 730 N N . MET A 1 94 ? -2.427 -8.705 -3.254 1.00 95.75 94 MET A N 1
ATOM 731 C CA . MET A 1 94 ? -2.247 -7.470 -4.009 1.00 95.75 94 MET A CA 1
ATOM 732 C C . MET A 1 94 ? -2.184 -7.805 -5.491 1.00 95.75 94 MET A C 1
ATOM 734 O O . MET A 1 94 ? -1.535 -8.775 -5.886 1.00 95.75 94 MET A O 1
ATOM 738 N N . VAL A 1 95 ? -2.845 -6.979 -6.290 1.00 94.94 95 VAL A N 1
ATOM 739 C CA . VAL A 1 95 ? -2.816 -7.022 -7.744 1.00 94.94 95 VAL A CA 1
ATOM 740 C C . VAL A 1 95 ? -2.045 -5.817 -8.263 1.00 94.94 95 VAL A C 1
ATOM 742 O O . VAL A 1 95 ? -2.142 -4.718 -7.710 1.00 94.94 95 VAL A O 1
ATOM 745 N N . PHE A 1 96 ? -1.278 -6.025 -9.326 1.00 92.88 96 PHE A N 1
ATOM 746 C CA . PHE A 1 96 ? -0.519 -4.979 -9.996 1.00 92.88 96 PHE A CA 1
ATOM 747 C C . PHE A 1 96 ? -0.394 -5.255 -11.494 1.00 92.88 96 PHE A C 1
ATOM 749 O O . PHE A 1 96 ? -0.632 -6.373 -11.953 1.00 92.88 96 PHE A O 1
ATOM 756 N N . THR A 1 97 ? -0.025 -4.229 -12.257 1.00 91.19 97 THR A N 1
ATOM 757 C CA . THR A 1 97 ? 0.331 -4.384 -13.674 1.00 91.19 97 THR A CA 1
ATOM 758 C C . THR A 1 97 ? 1.837 -4.588 -13.822 1.00 91.19 97 THR A C 1
ATOM 760 O O . THR A 1 97 ? 2.609 -3.971 -13.093 1.00 91.19 97 THR A O 1
ATOM 763 N N . ASP A 1 98 ? 2.255 -5.427 -14.768 1.00 89.31 98 ASP A N 1
ATOM 764 C CA . ASP A 1 98 ? 3.665 -5.662 -15.114 1.00 89.31 98 ASP A CA 1
ATOM 765 C C . ASP A 1 98 ? 3.820 -5.808 -16.633 1.00 89.31 98 ASP A C 1
ATOM 767 O O . ASP A 1 98 ? 3.560 -6.881 -17.170 1.00 89.31 98 ASP A O 1
ATOM 771 N N . ALA A 1 99 ? 4.206 -4.737 -17.330 1.00 86.06 99 ALA A N 1
ATOM 772 C CA . ALA A 1 99 ? 4.414 -4.710 -18.784 1.00 86.06 99 ALA A CA 1
ATOM 773 C C . ALA A 1 99 ? 3.290 -5.421 -19.571 1.00 86.06 99 ALA A C 1
ATOM 775 O O . ALA A 1 99 ? 3.511 -6.468 -20.183 1.00 86.06 99 ALA A O 1
ATOM 776 N N . ASP A 1 100 ? 2.075 -4.869 -19.492 1.00 84.88 100 ASP A N 1
ATOM 777 C CA . ASP A 1 100 ? 0.833 -5.410 -20.075 1.00 84.88 100 ASP A CA 1
ATOM 778 C C . ASP A 1 100 ? 0.418 -6.799 -19.564 1.00 84.88 100 ASP A C 1
ATOM 780 O O . ASP A 1 100 ? -0.417 -7.481 -20.160 1.00 84.88 100 ASP A O 1
ATOM 784 N N . ARG A 1 101 ? 0.957 -7.223 -18.417 1.00 88.19 101 ARG A N 1
ATOM 785 C CA . ARG A 1 101 ? 0.538 -8.440 -17.717 1.00 88.19 101 ARG A CA 1
ATOM 786 C C . ARG A 1 101 ? -0.171 -8.122 -16.414 1.00 88.19 101 ARG A C 1
ATOM 788 O O . ARG A 1 101 ? 0.065 -7.101 -15.764 1.00 88.19 101 ARG A O 1
ATOM 795 N N . TRP A 1 102 ? -1.006 -9.070 -16.015 1.00 88.81 102 TRP A N 1
ATOM 796 C CA . TRP A 1 102 ? -1.595 -9.138 -14.689 1.00 88.81 102 TRP A CA 1
ATOM 797 C C . TRP A 1 102 ? -0.629 -9.820 -13.716 1.00 88.81 102 TRP A C 1
ATOM 799 O O . TRP A 1 102 ? -0.201 -10.949 -13.957 1.00 88.81 102 TRP A O 1
ATOM 809 N N . GLY A 1 103 ? -0.318 -9.157 -12.603 1.00 90.88 103 GLY A N 1
ATOM 810 C CA . GLY A 1 103 ? 0.503 -9.694 -11.523 1.00 90.88 103 GLY A CA 1
ATOM 811 C C . GLY A 1 103 ? -0.272 -9.807 -10.214 1.00 90.88 103 GLY A C 1
ATOM 812 O O . GLY A 1 103 ? -1.089 -8.948 -9.883 1.00 90.88 103 GLY A O 1
ATOM 813 N N . THR A 1 104 ? 0.013 -10.852 -9.435 1.00 93.44 104 THR A N 1
ATOM 814 C CA . THR A 1 104 ? -0.491 -10.984 -8.061 1.00 93.44 104 THR A CA 1
ATOM 815 C C . THR A 1 104 ? 0.616 -11.357 -7.100 1.00 93.44 104 THR A C 1
ATOM 817 O O . THR A 1 104 ? 1.474 -12.174 -7.428 1.00 93.44 104 THR A O 1
ATOM 820 N N . VAL A 1 105 ? 0.545 -10.836 -5.880 1.00 93.06 105 VAL A N 1
ATOM 821 C CA . VAL A 1 105 ? 1.364 -11.305 -4.764 1.00 93.06 105 VAL A CA 1
ATOM 822 C C . VAL A 1 105 ? 0.502 -11.510 -3.526 1.00 93.06 105 VAL A C 1
ATOM 824 O O . VAL A 1 105 ? -0.393 -10.713 -3.237 1.00 93.06 105 VAL A O 1
ATOM 827 N N . ARG A 1 106 ? 0.777 -12.581 -2.780 1.00 95.25 106 ARG A N 1
ATOM 828 C CA . ARG A 1 106 ? 0.228 -12.765 -1.435 1.00 95.25 106 ARG A CA 1
ATOM 829 C C . ARG A 1 106 ? 1.145 -12.118 -0.414 1.00 95.25 106 ARG A C 1
ATOM 831 O O . ARG A 1 106 ? 2.361 -12.264 -0.489 1.00 95.25 106 ARG A O 1
ATOM 838 N N . GLY A 1 107 ? 0.554 -11.443 0.556 1.00 94.19 107 GLY A N 1
ATOM 839 C CA . GLY A 1 107 ? 1.293 -10.814 1.638 1.00 94.19 107 GLY A CA 1
ATOM 840 C C . GLY A 1 107 ? 0.527 -10.854 2.946 1.00 94.19 107 GLY A C 1
ATOM 841 O O . GLY A 1 107 ? -0.619 -11.308 3.014 1.00 94.19 107 GLY A O 1
ATOM 842 N N . ARG A 1 108 ? 1.192 -10.384 3.999 1.00 96.06 108 ARG A N 1
ATOM 843 C CA . ARG A 1 108 ? 0.616 -10.270 5.332 1.00 96.06 108 ARG A CA 1
ATOM 844 C C . ARG A 1 108 ? 1.038 -8.958 5.982 1.00 96.06 108 ARG A C 1
ATOM 846 O O . ARG A 1 108 ? 2.224 -8.632 5.988 1.00 96.06 108 ARG A O 1
ATOM 853 N N . PHE A 1 109 ? 0.081 -8.237 6.555 1.00 96.06 109 PHE A N 1
ATOM 854 C CA . PHE A 1 109 ? 0.338 -7.103 7.433 1.00 96.06 109 PHE A CA 1
ATOM 855 C C . PHE A 1 109 ? 0.885 -7.591 8.771 1.00 96.06 109 PHE A C 1
ATOM 857 O O . PHE A 1 109 ? 0.370 -8.547 9.357 1.00 96.06 109 PHE A O 1
ATOM 864 N N . ARG A 1 110 ? 1.918 -6.906 9.257 1.00 93.75 110 ARG A N 1
ATOM 865 C CA . ARG A 1 110 ? 2.415 -7.054 10.624 1.00 93.75 110 ARG A CA 1
ATOM 866 C C . ARG A 1 110 ? 1.859 -5.917 11.452 1.00 93.75 110 ARG A C 1
ATOM 868 O O . ARG A 1 110 ? 1.934 -4.765 11.026 1.00 93.75 110 ARG A O 1
ATOM 875 N N . LEU A 1 111 ? 1.290 -6.245 12.601 1.00 92.62 111 LEU A N 1
ATOM 876 C CA . LEU A 1 111 ? 0.745 -5.225 13.487 1.00 92.62 111 LEU A CA 1
ATOM 877 C C . LEU A 1 111 ? 1.845 -4.663 14.386 1.00 92.62 111 LEU A C 1
ATOM 879 O O . LEU A 1 111 ? 2.803 -5.359 14.734 1.00 92.62 111 LEU A O 1
ATOM 883 N N . ALA A 1 112 ? 1.703 -3.395 14.769 1.00 87.06 112 ALA A N 1
ATOM 884 C CA . ALA A 1 112 ? 2.604 -2.773 15.729 1.00 87.06 112 ALA A CA 1
ATOM 885 C C . ALA A 1 112 ? 2.644 -3.611 17.021 1.00 87.06 112 ALA A C 1
ATOM 887 O O . ALA A 1 112 ? 1.604 -3.910 17.603 1.00 87.06 112 ALA A O 1
ATOM 888 N N . GLY A 1 113 ? 3.847 -4.014 17.440 1.00 83.38 113 GLY A N 1
ATOM 889 C CA . GLY A 1 113 ? 4.063 -4.855 18.624 1.00 83.38 113 GLY A CA 1
ATOM 890 C C . GLY A 1 113 ? 4.281 -6.350 18.351 1.00 83.38 113 GLY A C 1
ATOM 891 O O . GLY A 1 113 ? 4.679 -7.066 19.266 1.00 83.38 113 GLY A O 1
ATOM 892 N N . GLU A 1 114 ? 4.104 -6.840 17.119 1.00 83.31 114 GLU A N 1
ATOM 893 C CA . GLU A 1 114 ? 4.479 -8.218 16.766 1.00 83.31 114 GLU A CA 1
ATOM 894 C C . GLU A 1 114 ? 6.010 -8.344 16.593 1.00 83.31 114 GLU A C 1
ATOM 896 O O . GLU A 1 114 ? 6.621 -7.635 15.788 1.00 83.31 114 GLU A O 1
ATOM 901 N N . ARG A 1 115 ? 6.656 -9.242 17.359 1.00 67.25 115 ARG A N 1
ATOM 902 C CA . ARG A 1 115 ? 8.088 -9.576 17.202 1.00 67.25 115 ARG A CA 1
ATOM 903 C C . ARG A 1 115 ? 8.331 -10.404 15.928 1.00 67.25 115 ARG A C 1
ATOM 905 O O . ARG A 1 115 ? 7.433 -11.105 15.470 1.00 67.25 115 ARG A O 1
ATOM 912 N N . ARG A 1 116 ? 9.542 -10.268 15.364 1.00 56.38 116 ARG A N 1
ATOM 913 C CA . ARG A 1 116 ? 10.000 -10.954 14.138 1.00 56.38 116 ARG A CA 1
ATOM 914 C C . ARG A 1 116 ? 10.027 -12.468 14.271 1.00 56.38 116 ARG A C 1
ATOM 916 O O . ARG A 1 116 ? 10.427 -12.936 15.357 1.00 56.38 116 ARG A O 1
#

pLDDT: mean 90.06, std 10.01, range [53.75, 98.44]

Secondary structure (DSSP, 8-state):
---S---TT---SEEEEEETTTTEEEEEEE---TTS-TTSS-EEEEEESBTTB--EEEEEESS-B-TTSPBP-S---EEE-GGG--TTS-EEEEEEEETTEEEEEEEEPPPTT---

Sequence (116 aa):
RKPVFEDPNGPRTVSCTYNGGLKRYLLTTQHGKVGVRPGTGNLAVFDAPEPWGPWTTVAYITGWKNGEGKEITGVISFYFAPKWFSADGRTFTMVFTDADRWGTVRGRFRLAGERR

Radius of gyration: 14.11 Å; chains: 1; bounding box: 26×37×39 Å